Protein AF-F0MCB2-F1 (afdb_monomer)

Mean predicted aligned error: 18.62 Å

pLDDT: mean 77.87, std 19.24, range [41.81, 98.56]

Foldseek 3Di:
DFDWDWDADPVRDIDTQPDDDDPPDDDDPRHTDDDDDDDDDPDDDPDDDPPPDDDDDDPDPDPPPPDPPVPVVVVVVVVVVVVVVVVVVVVVVVVVVVPD

Sequence (100 aa):
MALPVAQSYSDGTVRNWDDPVVEGQAEPQDPAPSFVTTAAAAGPDGHGSTTAAQTAAVPAASVSTDAPASILTWVALTAGLLGLAAGVAALFRAGRTRKS

Radius of gyration: 28.82 Å; Cα contacts (8 Å, |Δi|>4): 53; chains: 1; bounding box: 70×57×40 Å

InterPro domains:
  IPR012533 YncI, copper-binding domain [PF07987] (2-35)
  IPR038507 YcnI-like superfamily [G3DSA:2.60.40.2230] (1-52)

Secondary structure (DSSP, 8-state):
-B--EEEE-TTS-EEEE-BPP-TTSPPPSSBPPB---PPPP-SS--S-------------------S-HHHHHHHHHHHHHHHHHHHHHHHHHHHHHTT-

Structure (mmCIF, N/CA/C/O backbone):
data_AF-F0MCB2-F1
#
_entry.id   AF-F0MCB2-F1
#
loop_
_atom_site.group_PDB
_atom_site.id
_atom_site.type_symbol
_atom_site.label_atom_id
_atom_site.label_alt_id
_atom_site.label_comp_id
_atom_site.label_asym_id
_atom_site.label_entity_id
_atom_site.label_seq_id
_atom_site.pdbx_PDB_ins_code
_atom_site.Cartn_x
_atom_site.Cartn_y
_atom_site.Cartn_z
_atom_site.occupancy
_atom_site.B_iso_or_equiv
_atom_site.auth_seq_id
_atom_site.auth_comp_id
_atom_site.auth_asym_id
_atom_site.auth_atom_id
_atom_site.pdbx_PDB_model_num
ATOM 1 N N . MET A 1 1 ? -11.822 3.605 6.643 1.00 89.94 1 MET A N 1
ATOM 2 C CA . MET A 1 1 ? -11.974 3.871 5.193 1.00 89.94 1 MET A CA 1
ATOM 3 C C . MET A 1 1 ? -11.096 2.889 4.437 1.00 89.94 1 MET A C 1
ATOM 5 O O . MET A 1 1 ? -9.974 2.693 4.886 1.00 89.94 1 MET A O 1
ATOM 9 N N . ALA A 1 2 ? -11.591 2.264 3.365 1.00 93.81 2 ALA A N 1
ATOM 10 C CA . ALA A 1 2 ? -10.823 1.316 2.549 1.00 93.81 2 ALA A CA 1
ATOM 11 C C . ALA A 1 2 ? -10.223 1.996 1.306 1.00 93.81 2 ALA A C 1
ATOM 13 O O . ALA A 1 2 ? -10.787 2.967 0.798 1.00 93.81 2 ALA A O 1
ATOM 14 N N . LEU A 1 3 ? -9.088 1.483 0.837 1.00 96.94 3 LEU A N 1
ATOM 15 C CA . LEU A 1 3 ? -8.297 1.984 -0.286 1.00 96.94 3 LEU A CA 1
ATOM 16 C C . LEU A 1 3 ? -7.996 0.832 -1.263 1.00 96.94 3 LEU A C 1
ATOM 18 O O . LEU A 1 3 ? -6.911 0.254 -1.195 1.00 96.94 3 LEU A O 1
ATOM 22 N N . PRO A 1 4 ? -8.934 0.476 -2.157 1.00 97.50 4 PRO A N 1
ATOM 23 C CA . PRO A 1 4 ? -8.710 -0.580 -3.141 1.00 97.50 4 PRO A CA 1
ATOM 24 C C . PRO A 1 4 ? -7.537 -0.245 -4.065 1.00 97.50 4 PRO A C 1
ATOM 26 O O . PRO A 1 4 ? -7.410 0.893 -4.527 1.00 97.50 4 PRO A O 1
ATOM 29 N N . VAL A 1 5 ? -6.688 -1.231 -4.353 1.00 97.94 5 VAL A N 1
ATOM 30 C CA . VAL A 1 5 ? -5.502 -1.037 -5.198 1.00 97.94 5 VAL A CA 1
ATOM 31 C C . VAL A 1 5 ? -5.213 -2.261 -6.065 1.00 97.94 5 VAL A C 1
ATOM 33 O O . VAL A 1 5 ? -5.384 -3.398 -5.636 1.00 97.94 5 VAL A O 1
ATOM 36 N N . ALA A 1 6 ? -4.722 -2.015 -7.281 1.00 98.38 6 ALA A N 1
ATOM 37 C CA . ALA A 1 6 ? -4.175 -3.034 -8.170 1.00 98.38 6 ALA A CA 1
ATOM 38 C C . ALA A 1 6 ? -2.641 -2.942 -8.180 1.00 98.38 6 ALA A C 1
ATOM 40 O O . ALA A 1 6 ? -2.066 -1.955 -8.647 1.00 98.38 6 ALA A O 1
ATOM 41 N N . GLN A 1 7 ? -1.966 -3.963 -7.657 1.00 98.12 7 GLN A N 1
ATOM 42 C CA . GLN A 1 7 ? -0.510 -4.050 -7.614 1.00 98.12 7 GLN A CA 1
ATOM 43 C C . GLN A 1 7 ? 0.00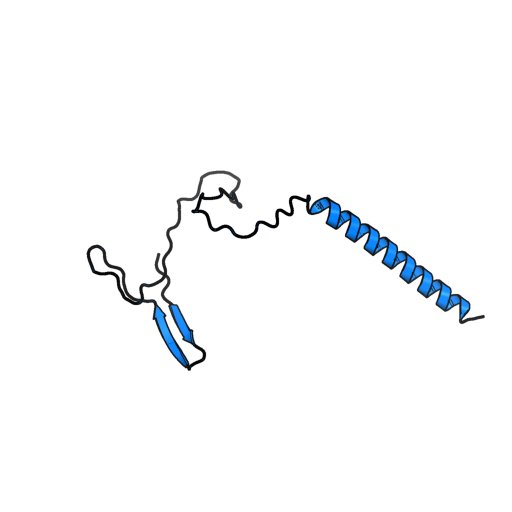4 -4.800 -8.841 1.00 98.12 7 GLN A C 1
ATOM 45 O O . GLN A 1 7 ? -0.221 -5.999 -8.976 1.00 98.12 7 GLN A O 1
ATOM 50 N N . SER A 1 8 ? 0.709 -4.098 -9.727 1.00 98.44 8 SER A N 1
ATOM 51 C CA . SER A 1 8 ? 1.375 -4.708 -10.884 1.00 98.44 8 SER A CA 1
ATOM 52 C C . SER A 1 8 ? 2.802 -5.131 -10.536 1.00 98.44 8 SER A C 1
ATOM 54 O O . SER A 1 8 ? 3.537 -4.370 -9.903 1.00 98.44 8 SER A O 1
ATOM 56 N N . TYR A 1 9 ? 3.205 -6.317 -10.982 1.00 98.00 9 TYR A N 1
ATOM 57 C CA . TYR A 1 9 ? 4.541 -6.873 -10.775 1.00 98.00 9 TYR A CA 1
ATOM 58 C C . TYR A 1 9 ? 5.341 -6.91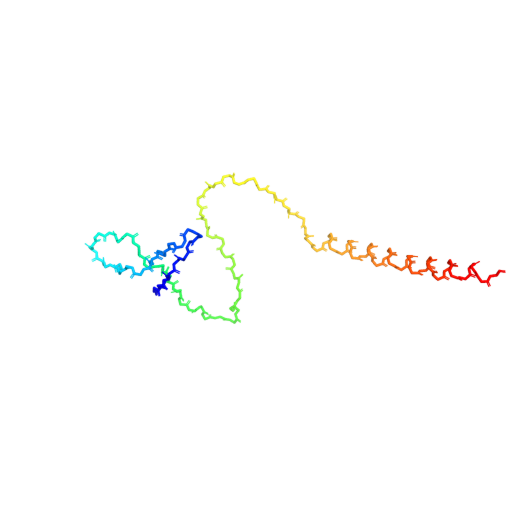0 -12.081 1.00 98.00 9 TYR A C 1
ATOM 60 O O . TYR A 1 9 ? 4.800 -6.803 -13.181 1.00 98.00 9 TYR A O 1
ATOM 68 N N . SER A 1 10 ? 6.663 -7.051 -11.965 1.00 98.19 10 SER A N 1
ATOM 69 C CA . SER A 1 10 ? 7.577 -7.075 -13.115 1.00 98.19 10 SER A CA 1
ATOM 70 C C . SER A 1 10 ? 7.427 -8.315 -13.998 1.00 98.19 10 SER A C 1
ATOM 72 O O . SER A 1 10 ? 7.816 -8.276 -15.162 1.00 98.19 10 SER A O 1
ATOM 74 N N . ASP A 1 11 ? 6.852 -9.395 -13.469 1.00 98.00 11 ASP A N 1
ATOM 75 C CA . ASP A 1 11 ? 6.477 -10.587 -14.236 1.00 98.00 11 ASP A CA 1
ATOM 76 C C . ASP A 1 11 ? 5.190 -10.394 -15.064 1.00 98.00 11 ASP A C 1
ATOM 78 O O . ASP A 1 11 ? 4.771 -11.301 -15.782 1.00 98.00 11 ASP A O 1
ATOM 82 N N . GLY A 1 12 ? 4.580 -9.205 -14.997 1.00 98.25 12 GLY A N 1
ATOM 83 C CA . GLY A 1 12 ? 3.359 -8.850 -15.713 1.00 98.25 12 GLY A CA 1
ATOM 84 C C . GLY A 1 12 ? 2.076 -9.256 -14.989 1.00 98.25 12 GLY A C 1
ATOM 85 O O . GLY A 1 12 ? 0.990 -8.974 -15.494 1.00 98.25 12 GLY A O 1
ATOM 86 N N . THR A 1 13 ? 2.166 -9.894 -13.820 1.00 98.56 13 THR A N 1
ATOM 87 C CA . THR A 1 13 ? 0.988 -10.234 -13.018 1.00 98.56 13 THR A CA 1
ATOM 88 C C . THR A 1 13 ? 0.433 -9.013 -12.286 1.00 98.56 13 THR A C 1
ATOM 90 O O . THR A 1 13 ? 1.142 -8.042 -12.007 1.00 98.56 13 THR A O 1
ATOM 93 N N . VAL A 1 14 ? -0.864 -9.062 -11.972 1.00 98.38 14 VAL A N 1
ATOM 94 C CA . VAL A 1 14 ? -1.553 -8.042 -11.177 1.00 98.38 14 VAL A CA 1
ATOM 95 C C . VAL A 1 14 ? -2.265 -8.721 -10.015 1.00 98.38 14 VAL A C 1
ATOM 97 O O . VAL A 1 14 ? -3.031 -9.661 -10.224 1.00 98.38 14 VAL A O 1
ATOM 100 N N . ARG A 1 15 ? -2.019 -8.238 -8.796 1.00 98.06 15 ARG A N 1
ATOM 101 C CA . ARG A 1 15 ? -2.746 -8.630 -7.584 1.00 98.06 15 ARG A CA 1
ATOM 102 C C . ARG A 1 15 ? -3.699 -7.505 -7.206 1.00 98.06 15 ARG A C 1
ATOM 104 O O . ARG A 1 15 ? -3.258 -6.370 -7.017 1.00 98.06 15 ARG A O 1
ATOM 111 N N . ASN A 1 16 ? -4.985 -7.813 -7.113 1.00 98.38 16 ASN A N 1
ATOM 112 C CA . ASN A 1 16 ? -5.986 -6.861 -6.648 1.00 98.38 16 ASN A CA 1
ATOM 113 C C . ASN A 1 16 ? -6.150 -7.029 -5.141 1.00 98.38 16 ASN A C 1
ATOM 115 O O . ASN A 1 16 ? -6.338 -8.145 -4.675 1.00 98.38 16 ASN A O 1
ATOM 119 N N . TRP A 1 17 ? -6.040 -5.922 -4.413 1.00 98.19 17 TRP A N 1
ATOM 120 C CA . TRP A 1 17 ? -6.275 -5.841 -2.977 1.00 98.19 17 TRP A CA 1
ATOM 121 C C . TRP A 1 17 ? -7.570 -5.064 -2.757 1.00 98.19 17 TRP A C 1
ATOM 123 O O . TRP A 1 17 ? -7.559 -3.861 -2.471 1.00 98.19 17 TRP A O 1
ATOM 133 N N . ASP A 1 18 ? -8.688 -5.732 -3.013 1.00 97.62 18 ASP A N 1
ATOM 134 C CA . ASP A 1 18 ? -10.034 -5.164 -2.989 1.00 97.62 18 ASP A CA 1
ATOM 135 C C . ASP A 1 18 ? -11.075 -6.078 -2.322 1.00 97.62 18 ASP A C 1
ATOM 137 O O . ASP A 1 18 ? -12.263 -5.738 -2.316 1.00 97.62 18 ASP A O 1
ATOM 141 N N . ASP A 1 19 ? -10.644 -7.176 -1.684 1.00 97.12 19 ASP A N 1
ATOM 142 C CA . ASP A 1 19 ? -11.565 -8.071 -0.991 1.00 97.12 19 ASP A CA 1
ATOM 143 C C . ASP A 1 19 ? -12.263 -7.343 0.177 1.00 97.12 19 ASP A C 1
ATOM 145 O O . ASP A 1 19 ? -11.615 -6.646 0.977 1.00 97.12 19 ASP A O 1
ATOM 149 N N . PRO A 1 20 ? -13.589 -7.519 0.335 1.00 92.12 20 PRO A N 1
ATOM 150 C CA . PRO A 1 20 ? -14.340 -6.907 1.420 1.00 92.12 20 PRO A CA 1
ATOM 151 C C . PRO A 1 20 ? -14.103 -7.639 2.746 1.00 92.12 20 PRO A C 1
ATOM 153 O O . PRO A 1 20 ? -14.342 -8.840 2.867 1.00 92.12 20 PRO A O 1
ATOM 156 N N . VAL A 1 21 ? -13.724 -6.891 3.783 1.00 92.75 21 VAL A N 1
ATOM 157 C CA . VAL A 1 21 ? -13.681 -7.398 5.162 1.00 92.75 21 VAL A CA 1
ATOM 158 C C . VAL A 1 21 ? -15.073 -7.272 5.784 1.00 92.75 21 VAL A C 1
ATOM 160 O O . VAL A 1 21 ? -15.615 -6.170 5.884 1.00 92.75 21 VAL A O 1
ATOM 163 N N . VAL A 1 22 ? -15.653 -8.399 6.204 1.00 92.44 22 VAL A N 1
ATOM 164 C CA . VAL A 1 22 ? -16.980 -8.471 6.838 1.00 92.44 22 VAL A CA 1
ATOM 165 C C . VAL A 1 22 ? -16.833 -9.020 8.255 1.00 92.44 22 VAL A C 1
ATOM 167 O O . VAL A 1 22 ? -16.206 -10.057 8.458 1.00 92.44 22 VAL A O 1
ATOM 170 N N . GLU A 1 23 ? -17.417 -8.342 9.246 1.00 90.69 23 GLU A N 1
ATOM 171 C CA . GLU A 1 23 ? -17.341 -8.788 10.641 1.00 90.69 23 GLU A CA 1
ATOM 172 C C . GLU A 1 23 ? -17.947 -10.184 10.837 1.00 90.69 23 GLU A C 1
ATOM 174 O O . GLU A 1 23 ? -19.015 -10.508 10.314 1.00 90.69 23 GLU A O 1
ATOM 179 N N . GLY A 1 24 ? -17.253 -11.018 11.615 1.00 93.69 24 GLY A N 1
ATOM 180 C CA . GLY A 1 24 ? -17.678 -12.386 11.921 1.00 93.69 24 GLY A CA 1
ATOM 181 C C . GLY A 1 24 ? -17.445 -13.404 10.800 1.00 93.69 24 GLY A C 1
ATOM 182 O O . GLY A 1 24 ? -17.721 -14.584 11.007 1.00 93.69 24 GLY A O 1
ATOM 183 N N . GLN A 1 25 ? -16.928 -12.982 9.643 1.00 94.50 25 GLN A N 1
ATOM 184 C CA . GLN A 1 25 ? -16.468 -13.882 8.586 1.00 94.50 25 GLN A CA 1
ATOM 185 C C . GLN A 1 25 ? -14.974 -14.191 8.723 1.00 94.50 25 GLN A C 1
ATOM 187 O O . GLN A 1 25 ? -14.249 -13.542 9.480 1.00 94.50 25 GLN A O 1
ATOM 192 N N . ALA A 1 26 ? -14.520 -15.209 7.991 1.00 95.06 26 ALA A N 1
ATOM 193 C CA . ALA A 1 26 ? -13.096 -15.490 7.857 1.00 95.06 26 ALA A CA 1
ATOM 194 C C . ALA A 1 26 ? -12.367 -14.314 7.186 1.00 95.06 26 ALA A C 1
ATOM 196 O O . ALA A 1 26 ? -12.946 -13.596 6.368 1.00 95.06 26 ALA A O 1
ATOM 197 N N . GLU A 1 27 ? -11.091 -14.142 7.526 1.00 92.81 27 GLU A N 1
ATOM 198 C CA . GLU A 1 27 ? -10.247 -13.120 6.913 1.00 92.81 27 GLU A CA 1
ATOM 199 C C . GLU A 1 27 ? -10.081 -13.394 5.404 1.00 92.81 27 GLU A C 1
ATOM 201 O O . GLU A 1 27 ? -9.735 -14.524 5.027 1.00 92.81 27 GLU A O 1
ATOM 206 N N . PRO A 1 28 ? -10.347 -12.398 4.533 1.00 95.88 28 PRO A N 1
ATOM 207 C CA . PRO A 1 28 ? -10.126 -12.536 3.098 1.00 95.88 28 PRO A CA 1
ATOM 208 C C . PRO A 1 28 ? -8.648 -12.729 2.757 1.00 95.88 28 PRO A C 1
ATOM 210 O O . PRO A 1 28 ? -7.767 -12.467 3.572 1.00 95.88 28 PRO A O 1
ATOM 213 N N . GLN A 1 29 ? -8.364 -13.177 1.537 1.00 96.81 29 GLN A N 1
ATOM 214 C CA . GLN A 1 29 ? -6.979 -13.380 1.108 1.00 96.81 29 GLN A CA 1
ATOM 215 C C . GLN A 1 29 ? -6.311 -12.064 0.707 1.00 96.81 29 GLN A C 1
ATOM 217 O O . GLN A 1 29 ? -5.135 -11.877 1.011 1.00 96.81 29 GLN A O 1
ATOM 222 N N . ASP A 1 30 ? -7.060 -11.157 0.072 1.00 97.62 30 ASP A N 1
ATOM 223 C CA . ASP A 1 30 ? -6.541 -9.894 -0.451 1.00 97.62 30 ASP A CA 1
ATOM 224 C C . ASP A 1 30 ? -7.348 -8.683 0.045 1.00 97.62 30 ASP A C 1
ATOM 226 O O . ASP A 1 30 ? -7.915 -7.927 -0.754 1.00 97.62 30 ASP A O 1
ATOM 230 N N . PRO A 1 31 ? -7.439 -8.474 1.373 1.00 97.12 31 PRO A N 1
ATOM 231 C CA . PR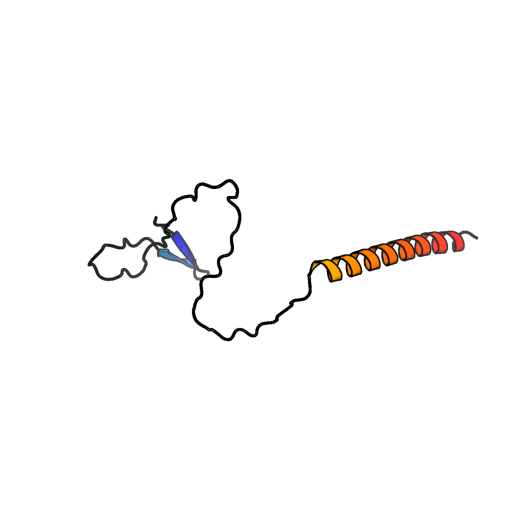O A 1 31 ? -8.247 -7.401 1.931 1.00 97.12 31 PRO A CA 1
ATOM 232 C C . PRO A 1 31 ? -7.733 -6.031 1.486 1.00 97.12 31 PRO A C 1
ATOM 234 O O . PRO A 1 31 ? -6.529 -5.754 1.509 1.00 97.12 31 PRO A O 1
ATOM 237 N N . ALA A 1 32 ? -8.662 -5.138 1.140 1.00 97.25 32 ALA A N 1
ATOM 238 C CA . ALA A 1 32 ? -8.310 -3.765 0.805 1.00 97.25 32 ALA A CA 1
ATOM 239 C C . ALA A 1 32 ? -7.602 -3.066 1.987 1.00 97.25 32 ALA A C 1
ATOM 241 O O . ALA A 1 32 ? -8.129 -3.079 3.109 1.00 97.25 32 ALA A O 1
ATOM 242 N N . PRO A 1 33 ? -6.461 -2.381 1.764 1.00 96.12 33 PRO A N 1
ATOM 243 C CA . PRO A 1 33 ? -5.827 -1.558 2.784 1.00 96.12 33 PRO A CA 1
ATOM 244 C C . PRO A 1 33 ? -6.812 -0.555 3.381 1.00 96.12 33 PRO A C 1
ATOM 246 O O . PRO A 1 33 ? -7.640 0.025 2.677 1.00 96.12 33 PRO A O 1
ATOM 249 N N . SER A 1 34 ? -6.726 -0.314 4.685 1.00 94.06 34 SER A N 1
ATOM 250 C CA . SER A 1 34 ? -7.632 0.615 5.351 1.00 94.06 34 SER A CA 1
ATOM 251 C C . SER A 1 34 ? -6.942 1.408 6.449 1.00 94.06 34 SER A C 1
ATOM 253 O O . SER A 1 34 ? -5.916 1.006 6.993 1.00 94.06 34 SER A O 1
ATOM 255 N N . PHE A 1 35 ? -7.512 2.568 6.762 1.00 93.44 35 PHE A N 1
ATOM 256 C CA . PHE A 1 35 ? -7.091 3.380 7.895 1.00 93.44 35 PHE A CA 1
ATOM 257 C C . PHE A 1 35 ? -8.295 3.995 8.600 1.00 93.44 35 PHE A C 1
ATOM 259 O O . PHE A 1 35 ? -9.399 4.119 8.046 1.00 93.44 35 PHE A O 1
ATOM 266 N N . VAL A 1 36 ? -8.054 4.393 9.841 1.00 92.50 36 VAL A N 1
ATOM 267 C CA . VAL A 1 36 ? -8.989 5.144 10.671 1.00 92.50 36 VAL A CA 1
ATOM 268 C C . VAL A 1 36 ? -8.410 6.522 10.945 1.00 92.50 36 VAL A C 1
ATOM 270 O O . VAL A 1 36 ? -7.198 6.688 11.068 1.00 92.50 36 VAL A O 1
ATOM 273 N N . THR A 1 37 ? -9.281 7.520 11.018 1.00 90.38 37 THR A N 1
ATOM 274 C CA . THR A 1 37 ? -8.913 8.882 11.403 1.00 90.38 37 THR A CA 1
ATOM 275 C C . THR A 1 37 ? -9.405 9.150 12.812 1.00 90.38 37 THR A C 1
ATOM 277 O O . THR A 1 37 ? -10.503 8.733 13.182 1.00 90.38 37 THR A O 1
ATOM 280 N N . THR A 1 38 ? -8.622 9.884 13.588 1.00 87.00 38 THR A N 1
ATOM 281 C CA . THR A 1 38 ? -9.077 10.437 14.862 1.00 87.00 38 THR A CA 1
ATOM 282 C C . THR A 1 38 ? -9.832 11.744 14.627 1.00 87.00 38 THR A C 1
ATOM 284 O O . THR A 1 38 ? -9.711 12.374 13.573 1.00 87.00 38 THR A O 1
ATOM 287 N N . ALA A 1 39 ? -10.644 12.155 15.601 1.00 88.56 39 ALA A N 1
ATOM 288 C CA . ALA A 1 39 ? -11.271 13.470 15.564 1.00 88.56 39 ALA A CA 1
ATOM 289 C C . ALA A 1 39 ? -10.201 14.573 15.585 1.00 88.56 39 ALA A C 1
ATOM 291 O O . ALA A 1 39 ? -9.169 14.437 16.248 1.00 88.56 39 ALA A O 1
ATOM 292 N N . ALA A 1 40 ? -10.465 15.680 14.889 1.00 83.56 40 ALA A N 1
ATOM 293 C CA . ALA A 1 40 ? -9.618 16.860 14.983 1.00 83.56 40 ALA A CA 1
ATOM 294 C C . ALA A 1 40 ? -9.619 17.385 16.429 1.00 83.56 40 ALA A C 1
ATOM 296 O O . ALA A 1 40 ? -10.681 17.584 17.022 1.00 83.56 40 ALA A O 1
ATOM 297 N N . ALA A 1 41 ? -8.434 17.615 16.994 1.00 80.00 41 ALA A N 1
ATOM 298 C CA . ALA A 1 41 ? -8.311 18.284 18.282 1.00 80.00 41 ALA A CA 1
ATOM 299 C C . ALA A 1 41 ? -8.616 19.780 18.107 1.00 80.00 41 ALA A C 1
ATOM 301 O O . ALA A 1 41 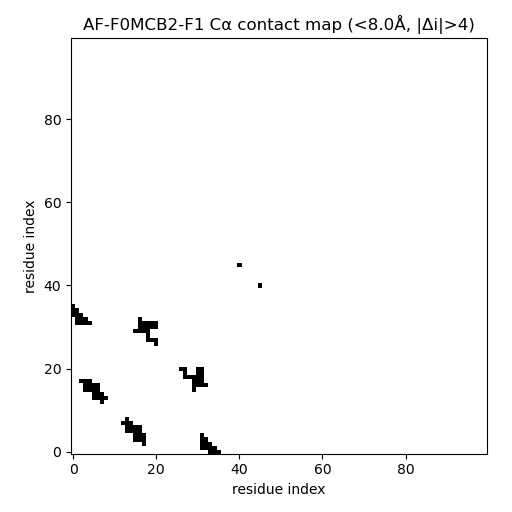? -8.046 20.434 17.235 1.00 80.00 41 ALA A O 1
ATOM 302 N N . ALA A 1 42 ? -9.511 20.330 18.929 1.00 65.56 42 ALA A N 1
ATOM 303 C CA . ALA A 1 42 ? -9.768 21.766 18.953 1.00 65.56 42 ALA A CA 1
ATOM 304 C C . ALA A 1 42 ? -8.615 22.482 19.682 1.00 65.56 42 ALA A C 1
ATOM 306 O O . ALA A 1 42 ? -8.509 22.411 20.904 1.00 65.56 42 ALA A O 1
ATOM 307 N N . GLY A 1 43 ? -7.741 23.151 18.929 1.00 64.81 43 GLY A N 1
ATOM 308 C CA . GLY A 1 43 ? -6.624 23.950 19.437 1.00 64.81 43 GLY A CA 1
ATOM 309 C C . GLY A 1 43 ? -5.915 24.698 18.297 1.00 64.81 43 GLY A C 1
ATOM 310 O O . GLY A 1 43 ? -6.074 24.304 17.142 1.00 64.81 43 GLY A O 1
ATOM 311 N N . PRO A 1 44 ? -5.170 25.783 18.580 1.00 54.00 44 PRO A N 1
ATOM 312 C CA . PRO A 1 44 ? -4.591 26.645 17.543 1.00 54.00 44 PRO A CA 1
ATOM 313 C C . PRO A 1 44 ? -3.436 26.022 16.729 1.00 54.00 44 PRO A C 1
ATOM 315 O O . PRO A 1 44 ? -3.020 26.626 15.746 1.00 54.00 44 PRO A O 1
ATOM 318 N N . ASP A 1 45 ? -2.955 24.818 17.067 1.00 56.94 45 ASP A N 1
ATOM 319 C CA . ASP A 1 45 ? -1.653 24.310 16.599 1.00 56.94 45 ASP A CA 1
ATOM 320 C C . ASP A 1 45 ? -1.721 22.923 15.937 1.00 56.94 45 ASP A C 1
ATOM 322 O O . ASP A 1 45 ? -1.088 21.956 16.365 1.00 56.94 45 ASP A O 1
ATOM 326 N N . GLY A 1 46 ? -2.485 22.797 14.856 1.00 60.72 46 GLY A N 1
ATOM 327 C CA . GLY A 1 46 ? -2.495 21.578 14.049 1.00 60.72 46 GLY A CA 1
ATOM 328 C C . GLY A 1 46 ? -1.209 21.363 13.243 1.00 60.72 46 GLY A C 1
ATOM 329 O O . GLY A 1 46 ? -1.284 21.422 12.025 1.00 60.72 46 GLY A O 1
ATOM 330 N N . HIS A 1 47 ? -0.063 21.060 13.871 1.00 62.12 47 HIS A N 1
ATOM 331 C CA . HIS A 1 47 ? 1.136 20.532 13.197 1.00 62.12 47 HIS A CA 1
ATOM 332 C C . HIS A 1 47 ? 1.962 19.596 14.110 1.00 62.12 47 HIS A C 1
ATOM 334 O O . HIS A 1 47 ? 2.542 20.029 15.097 1.00 62.12 47 HIS A O 1
ATOM 340 N N . GLY A 1 48 ? 2.082 18.314 13.736 1.00 54.78 48 GLY A N 1
ATOM 341 C CA . GLY A 1 48 ? 3.285 17.511 14.016 1.00 54.78 48 GLY A CA 1
ATOM 342 C C . GLY A 1 48 ? 3.681 17.239 15.475 1.00 54.78 48 GLY A C 1
ATOM 343 O O . GLY A 1 48 ? 4.873 17.215 15.771 1.00 54.78 48 GLY A O 1
ATOM 344 N N . SER A 1 49 ? 2.738 16.977 16.383 1.00 43.97 49 SER A N 1
ATOM 345 C CA . SER A 1 49 ? 3.091 16.405 17.691 1.00 43.97 49 SER A CA 1
ATOM 346 C C . SER A 1 49 ? 3.431 14.917 17.533 1.00 43.97 49 SER A C 1
ATOM 348 O O . SER A 1 49 ? 2.554 14.051 17.565 1.00 43.97 49 SER A O 1
ATOM 350 N N . THR A 1 50 ? 4.717 14.615 17.332 1.00 51.16 50 THR A N 1
ATOM 351 C CA . THR A 1 50 ? 5.286 13.275 17.535 1.00 51.16 50 THR A CA 1
ATOM 352 C C . THR A 1 50 ? 5.087 12.889 18.997 1.00 51.16 50 THR A C 1
ATOM 354 O O . THR A 1 50 ? 5.933 13.132 19.853 1.00 51.16 50 THR A O 1
ATOM 357 N N . THR A 1 51 ? 3.955 12.259 19.292 1.00 45.75 51 THR A N 1
ATOM 358 C CA . THR A 1 51 ? 3.858 11.368 20.444 1.00 45.75 51 THR A CA 1
ATOM 359 C C . THR A 1 51 ? 4.361 10.019 19.964 1.00 45.75 51 THR A C 1
ATOM 361 O O . THR A 1 51 ? 3.662 9.306 19.246 1.00 45.75 51 THR A O 1
ATOM 364 N N . ALA A 1 52 ? 5.616 9.707 20.288 1.00 44.34 52 ALA A N 1
ATOM 365 C CA . ALA A 1 52 ? 6.205 8.404 20.026 1.00 44.34 52 ALA A CA 1
ATOM 366 C C . ALA A 1 52 ? 5.331 7.320 20.680 1.00 44.34 52 ALA A C 1
ATOM 368 O O . ALA A 1 52 ? 5.312 7.167 21.902 1.00 44.34 52 ALA A O 1
ATOM 369 N N . ALA A 1 53 ? 4.578 6.589 19.861 1.00 48.81 53 ALA A N 1
ATOM 370 C CA . ALA A 1 53 ? 3.888 5.389 20.292 1.00 48.81 53 ALA A CA 1
ATOM 371 C C . ALA A 1 53 ? 4.949 4.330 20.608 1.00 48.81 53 ALA A C 1
ATOM 373 O O . ALA A 1 53 ? 5.715 3.923 19.734 1.00 48.81 53 ALA A O 1
ATOM 374 N N . GLN A 1 54 ? 5.002 3.900 21.869 1.00 51.09 54 GLN A N 1
ATOM 375 C CA . GLN A 1 54 ? 5.795 2.755 22.303 1.00 51.09 54 GLN A CA 1
ATOM 376 C C . GLN A 1 54 ? 5.352 1.524 21.501 1.00 51.09 54 GLN A C 1
ATOM 378 O O . GLN A 1 54 ? 4.289 0.966 21.756 1.00 51.09 54 GLN A O 1
ATOM 383 N N . THR A 1 55 ? 6.154 1.119 20.516 1.00 41.81 55 THR A N 1
ATOM 384 C CA . THR A 1 55 ? 5.989 -0.143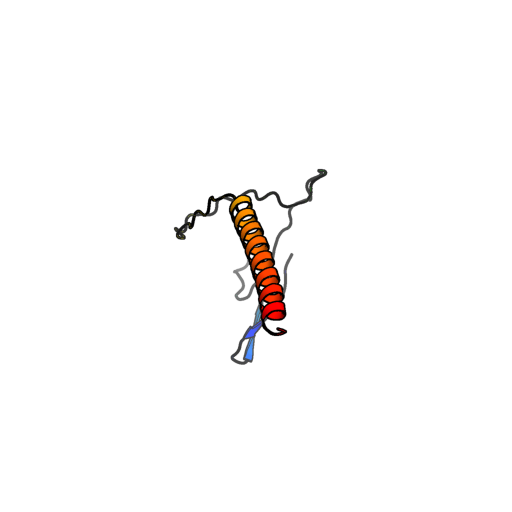 19.787 1.00 41.81 55 THR A CA 1
ATOM 385 C C . THR A 1 55 ? 7.247 -0.980 19.987 1.00 41.81 55 THR A C 1
ATOM 387 O O . THR A 1 55 ? 8.361 -0.463 19.938 1.00 41.81 55 THR A O 1
ATOM 390 N N . ALA A 1 56 ? 7.014 -2.253 20.297 1.00 47.50 56 ALA A N 1
ATOM 391 C CA . ALA A 1 56 ? 7.941 -3.284 20.744 1.00 47.50 56 ALA A CA 1
ATOM 392 C C . ALA A 1 56 ? 9.345 -3.276 20.106 1.00 47.50 56 ALA A C 1
ATOM 394 O O . ALA A 1 56 ? 9.527 -3.039 18.914 1.00 47.50 56 ALA A O 1
ATOM 395 N N . ALA A 1 57 ? 10.328 -3.603 20.946 1.00 48.53 57 ALA A N 1
ATOM 396 C CA . ALA A 1 57 ? 11.752 -3.616 20.654 1.00 48.53 57 ALA A CA 1
ATOM 397 C C . ALA A 1 57 ? 12.141 -4.518 19.468 1.00 48.53 57 ALA A C 1
ATOM 399 O O . ALA A 1 57 ? 11.999 -5.738 19.517 1.00 48.53 57 ALA A O 1
ATOM 400 N N . VAL A 1 58 ? 12.770 -3.904 18.468 1.00 49.38 58 VAL A N 1
ATOM 401 C CA . VAL A 1 58 ? 13.762 -4.534 17.589 1.00 49.38 58 VAL A CA 1
ATOM 402 C C . VAL A 1 58 ? 15.074 -3.792 17.859 1.00 49.38 58 VAL A C 1
ATOM 404 O O . VAL A 1 58 ? 15.062 -2.560 17.805 1.00 49.38 58 VAL A O 1
ATOM 407 N N . PRO A 1 59 ? 16.206 -4.456 18.169 1.00 43.91 59 PRO A N 1
ATOM 408 C CA . PRO A 1 59 ? 17.475 -3.759 18.318 1.00 43.91 59 PRO A CA 1
ATOM 409 C C . PRO A 1 59 ? 17.993 -3.384 16.925 1.00 43.91 59 PRO A C 1
ATOM 411 O O . PRO A 1 59 ? 18.834 -4.064 16.343 1.00 43.91 59 PRO A O 1
ATOM 414 N N . ALA A 1 60 ? 17.467 -2.298 16.367 1.00 49.47 60 ALA A N 1
ATOM 415 C CA . ALA A 1 60 ? 18.169 -1.564 15.331 1.00 49.47 60 ALA A CA 1
ATOM 416 C C . ALA A 1 60 ? 19.376 -0.894 15.996 1.00 49.47 60 ALA A C 1
ATOM 418 O O . ALA A 1 60 ? 19.233 -0.273 17.050 1.00 49.47 60 ALA A O 1
ATOM 419 N N . ALA A 1 61 ? 20.564 -1.032 15.406 1.00 55.19 61 ALA A N 1
ATOM 420 C CA . ALA A 1 61 ? 21.735 -0.290 15.846 1.00 55.19 61 ALA A CA 1
ATOM 421 C C . ALA A 1 61 ? 21.404 1.211 15.819 1.00 55.19 61 ALA A C 1
ATOM 423 O O . ALA A 1 61 ? 21.284 1.820 14.756 1.00 55.19 61 ALA A O 1
ATOM 424 N N . SER A 1 62 ? 21.206 1.793 16.998 1.00 44.41 62 SER A N 1
ATOM 425 C CA . SER A 1 62 ? 20.955 3.213 17.164 1.00 44.41 62 SER A CA 1
ATOM 426 C C . SER A 1 62 ? 22.255 3.957 16.891 1.00 44.41 62 SER A C 1
ATOM 428 O O . SER A 1 62 ? 23.139 4.017 17.747 1.00 44.41 62 SER A O 1
ATOM 430 N N . VAL A 1 63 ? 22.383 4.542 15.702 1.00 54.50 63 VAL A N 1
ATOM 431 C CA . VAL A 1 63 ? 23.297 5.670 15.527 1.00 54.50 63 VAL A CA 1
ATOM 432 C C . VAL A 1 63 ? 22.621 6.859 16.198 1.00 54.50 63 VAL A C 1
ATOM 434 O O . VAL A 1 63 ? 21.849 7.590 15.583 1.00 54.50 63 VAL A O 1
ATOM 437 N N . SER A 1 64 ? 22.865 7.017 17.496 1.00 52.66 64 SER A N 1
ATOM 438 C CA . SER A 1 64 ? 22.497 8.229 18.219 1.00 52.66 64 SER A CA 1
ATOM 439 C C . SER A 1 64 ? 23.414 9.350 17.747 1.00 52.66 64 SER A C 1
ATOM 441 O O . SER A 1 64 ? 24.473 9.590 18.321 1.00 52.66 64 SER A O 1
ATOM 443 N N . THR A 1 65 ? 23.039 10.037 16.671 1.00 54.19 65 THR A N 1
ATOM 444 C CA . THR A 1 65 ? 23.604 11.354 16.367 1.00 54.19 65 THR A CA 1
ATOM 445 C C . THR A 1 65 ? 22.838 12.386 17.184 1.00 54.19 65 THR A C 1
ATOM 447 O O . THR A 1 65 ? 22.068 13.176 16.650 1.00 54.19 65 THR A O 1
ATOM 450 N N . ASP A 1 66 ? 23.047 12.367 18.501 1.00 52.44 66 ASP A N 1
ATOM 451 C CA . ASP A 1 66 ? 22.658 13.471 19.383 1.00 52.44 66 ASP A CA 1
ATOM 452 C C . ASP A 1 66 ? 23.742 14.555 19.328 1.00 52.44 66 ASP A C 1
ATOM 454 O O . ASP A 1 66 ? 24.430 14.876 20.294 1.00 52.44 66 ASP A O 1
ATOM 458 N N . ALA A 1 67 ? 23.984 15.046 18.116 1.00 58.25 67 ALA A N 1
ATOM 459 C CA . ALA A 1 67 ? 24.723 16.270 17.903 1.00 58.25 67 ALA A CA 1
ATOM 460 C C . ALA A 1 67 ? 23.703 17.278 17.374 1.00 58.25 67 ALA A C 1
ATOM 462 O O . ALA A 1 67 ? 23.030 16.972 16.386 1.00 58.25 67 ALA A O 1
ATOM 463 N N . PRO A 1 68 ? 23.559 18.465 17.990 1.00 52.25 68 PRO A N 1
ATOM 464 C CA . PRO A 1 68 ? 22.635 19.476 17.502 1.00 52.25 68 PRO A CA 1
ATOM 465 C C . PRO A 1 68 ? 23.018 19.808 16.057 1.00 52.25 68 PRO A C 1
ATOM 467 O O . PRO A 1 68 ? 24.039 20.453 15.801 1.00 52.25 68 PRO A O 1
ATOM 470 N N . ALA A 1 69 ? 22.206 19.334 15.106 1.00 59.22 69 ALA A N 1
ATOM 471 C CA . ALA A 1 69 ? 22.445 19.431 13.662 1.00 59.22 69 ALA A CA 1
ATOM 472 C C . ALA A 1 69 ? 22.665 20.882 13.188 1.00 59.22 69 ALA A C 1
ATOM 474 O O . ALA A 1 69 ? 23.202 21.136 12.111 1.00 59.22 69 ALA A O 1
ATOM 475 N N . SER A 1 70 ? 22.305 21.847 14.028 1.00 64.25 70 SER A N 1
ATOM 476 C CA . SER A 1 70 ? 22.548 23.268 13.862 1.00 64.25 70 SER A CA 1
ATOM 477 C C . SER A 1 70 ? 24.036 23.644 13.887 1.00 64.25 70 SER A C 1
ATOM 479 O O . SER A 1 70 ? 24.474 24.359 12.990 1.00 64.25 70 SER A O 1
ATOM 481 N N . ILE A 1 71 ? 24.850 23.168 14.837 1.00 68.19 71 ILE A N 1
ATOM 482 C CA . ILE A 1 71 ? 26.232 23.677 14.998 1.00 68.19 71 ILE A CA 1
ATOM 483 C C . ILE A 1 71 ? 27.137 23.200 13.855 1.00 68.19 71 ILE A C 1
ATOM 485 O O . ILE A 1 71 ? 27.890 23.990 13.284 1.00 68.19 71 ILE A O 1
ATOM 489 N N . LEU A 1 72 ? 27.022 21.928 13.463 1.00 72.12 72 LEU A N 1
ATOM 490 C CA . LEU A 1 72 ? 27.829 21.364 12.378 1.00 72.12 72 LEU A CA 1
ATOM 491 C C . LEU A 1 72 ? 27.497 22.009 11.022 1.00 72.12 72 LEU A C 1
ATOM 493 O O . LEU A 1 72 ? 28.399 22.282 10.232 1.00 72.12 72 LEU A O 1
ATOM 497 N N . THR A 1 73 ? 26.221 22.329 10.791 1.00 77.81 73 THR A N 1
ATOM 498 C CA . THR A 1 73 ? 25.769 23.034 9.582 1.00 77.81 73 THR A CA 1
ATOM 499 C C . THR A 1 73 ? 26.368 24.438 9.498 1.00 77.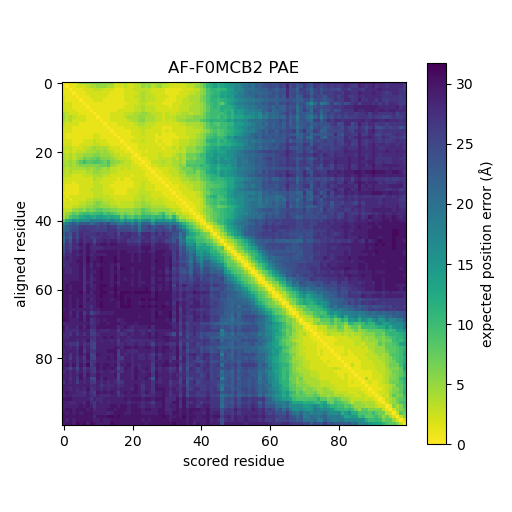81 73 THR A C 1
ATOM 501 O O . THR A 1 73 ? 26.861 24.833 8.443 1.00 77.81 73 THR A O 1
ATOM 504 N N . TRP A 1 74 ? 26.401 25.181 10.610 1.00 78.69 74 TRP A N 1
ATOM 505 C CA . TRP A 1 74 ? 26.992 26.523 10.641 1.00 78.69 74 TRP A CA 1
ATOM 506 C C . TRP A 1 74 ? 28.510 26.510 10.427 1.00 78.69 74 TRP A C 1
ATOM 508 O O . TRP A 1 74 ? 29.035 27.351 9.692 1.00 78.69 74 TRP A O 1
ATOM 518 N N . VAL A 1 7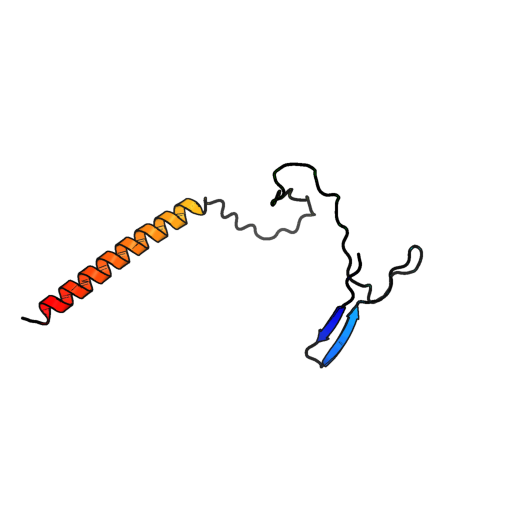5 ? 29.222 25.539 11.006 1.00 82.38 75 VAL A N 1
ATOM 519 C CA . VAL A 1 75 ? 30.671 25.380 10.789 1.00 82.38 75 VAL A CA 1
ATOM 520 C C . VAL A 1 75 ? 30.970 25.006 9.334 1.00 82.38 75 VAL A C 1
ATOM 522 O O . VAL A 1 75 ? 31.843 25.608 8.711 1.00 82.38 75 VAL A O 1
ATOM 525 N N . ALA A 1 76 ? 30.214 24.072 8.753 1.00 82.56 76 ALA A N 1
ATOM 526 C CA . ALA A 1 76 ? 30.379 23.692 7.352 1.00 82.56 76 ALA A CA 1
ATOM 527 C C . ALA A 1 76 ? 30.086 24.862 6.395 1.00 82.56 76 ALA A C 1
ATOM 529 O O . ALA A 1 76 ? 30.838 25.090 5.446 1.00 82.56 76 ALA A O 1
ATOM 530 N N . LEU A 1 77 ? 29.037 25.645 6.670 1.00 89.31 77 LEU A N 1
ATOM 531 C CA . LEU A 1 77 ? 28.664 26.804 5.859 1.00 89.31 77 LEU A CA 1
ATOM 532 C C . LEU A 1 77 ? 29.740 27.897 5.904 1.00 89.31 77 LEU A C 1
ATOM 534 O O . LEU A 1 77 ? 30.154 28.406 4.863 1.00 89.31 77 LEU A O 1
ATOM 538 N N . THR A 1 78 ? 30.228 28.235 7.100 1.00 88.62 78 THR A N 1
ATOM 539 C CA . THR A 1 78 ? 31.271 29.259 7.274 1.00 88.62 78 THR A CA 1
ATOM 540 C C . THR A 1 78 ? 32.589 28.847 6.625 1.00 88.62 78 THR A C 1
ATOM 542 O O . THR A 1 78 ? 33.165 29.635 5.872 1.00 88.62 78 THR A O 1
ATOM 545 N N . ALA A 1 79 ? 33.031 27.602 6.826 1.00 90.25 79 ALA A N 1
ATOM 546 C CA . ALA A 1 79 ? 34.217 27.065 6.165 1.00 90.25 79 ALA A CA 1
ATOM 547 C C . ALA A 1 79 ? 34.075 27.069 4.630 1.00 90.25 79 ALA A C 1
ATOM 549 O O . ALA A 1 79 ? 35.008 27.462 3.926 1.00 90.25 79 ALA A O 1
ATOM 550 N N . GLY A 1 80 ? 32.898 26.703 4.110 1.00 91.38 80 GLY A N 1
ATOM 551 C CA . GLY A 1 80 ? 32.596 26.738 2.678 1.00 91.38 80 GLY A CA 1
ATOM 552 C C . GLY A 1 80 ? 32.687 28.144 2.077 1.00 91.38 80 GLY A C 1
ATOM 553 O O . GLY A 1 80 ? 33.338 28.331 1.048 1.00 91.38 80 GLY A O 1
ATOM 554 N N . LEU A 1 81 ? 32.107 29.152 2.738 1.00 93.06 81 LEU A N 1
ATOM 555 C CA . LEU A 1 81 ? 32.182 30.550 2.291 1.00 93.06 81 LEU A CA 1
ATOM 556 C C . LEU A 1 81 ? 33.615 31.102 2.315 1.00 93.06 81 LEU A C 1
ATOM 558 O O . LEU A 1 81 ? 34.027 31.774 1.369 1.00 93.06 81 LEU A O 1
ATOM 562 N N . LEU A 1 82 ? 34.389 30.794 3.359 1.00 92.62 82 LEU A N 1
ATOM 563 C CA . LEU A 1 82 ? 35.802 31.177 3.460 1.00 92.62 82 LEU A CA 1
ATOM 564 C C 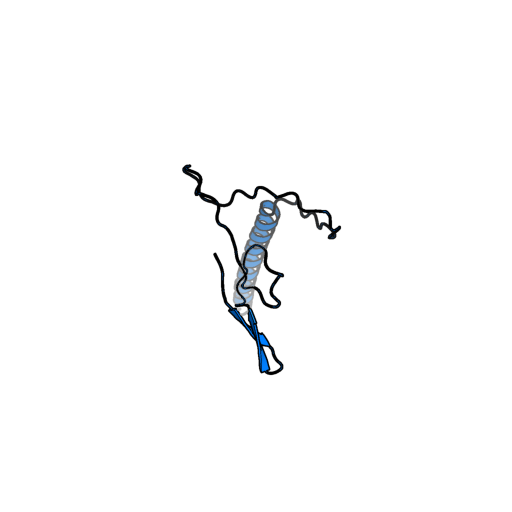. LEU A 1 82 ? 36.640 30.546 2.339 1.00 92.62 82 LEU A C 1
ATOM 566 O O . LEU A 1 82 ? 37.426 31.240 1.690 1.00 92.62 82 LEU A O 1
ATOM 570 N N . GLY A 1 83 ? 36.435 29.253 2.071 1.00 90.94 83 GLY A N 1
ATOM 571 C CA . GLY A 1 83 ? 37.094 28.544 0.975 1.00 90.94 83 GLY A CA 1
ATOM 572 C C . GLY A 1 83 ? 36.756 29.138 -0.395 1.00 90.94 83 GLY A C 1
ATOM 573 O O . GLY A 1 83 ? 37.656 29.369 -1.205 1.00 90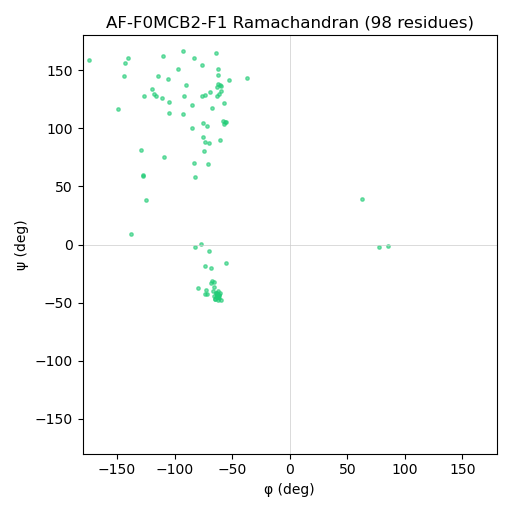.94 83 GLY A O 1
ATOM 574 N N . LEU A 1 84 ? 35.481 29.462 -0.635 1.00 92.00 84 LEU A N 1
ATOM 575 C CA . LEU A 1 84 ? 35.033 30.097 -1.875 1.00 92.00 84 LEU A CA 1
ATOM 576 C C . LEU A 1 84 ? 35.677 31.479 -2.064 1.00 92.00 84 LEU A C 1
ATOM 578 O O . LEU A 1 84 ? 36.215 31.766 -3.132 1.00 92.00 84 LEU A O 1
ATOM 582 N N . ALA A 1 85 ? 35.675 32.321 -1.026 1.00 90.50 85 ALA A N 1
ATOM 583 C CA . ALA A 1 85 ? 36.267 33.656 -1.081 1.00 90.50 85 ALA A CA 1
ATOM 584 C C . ALA A 1 85 ? 37.779 33.603 -1.359 1.00 90.50 85 ALA A C 1
ATOM 586 O O . ALA A 1 85 ? 38.282 34.339 -2.214 1.00 90.50 85 ALA A O 1
ATOM 587 N N . ALA A 1 86 ? 38.498 32.692 -0.695 1.00 90.62 86 ALA A N 1
ATOM 588 C CA . ALA A 1 86 ? 39.920 32.472 -0.934 1.00 90.62 86 ALA A CA 1
ATOM 589 C C . ALA A 1 86 ? 40.193 31.967 -2.363 1.00 90.62 86 ALA A C 1
ATOM 591 O O . ALA A 1 86 ? 41.100 32.470 -3.030 1.00 90.62 86 ALA A O 1
ATOM 592 N N . GLY A 1 87 ? 39.384 31.027 -2.863 1.00 89.25 87 GLY A N 1
ATOM 593 C CA . GLY A 1 87 ? 39.483 30.508 -4.230 1.00 89.25 87 GLY A CA 1
ATOM 594 C C . GLY A 1 87 ? 39.252 31.586 -5.293 1.00 89.25 87 GLY A C 1
ATOM 595 O O . GLY A 1 87 ? 40.048 31.721 -6.224 1.00 89.25 87 GLY A O 1
ATOM 596 N N . VAL A 1 88 ? 38.221 32.417 -5.120 1.00 89.12 88 VAL A N 1
ATOM 597 C CA . VAL A 1 88 ? 37.927 33.550 -6.013 1.00 89.12 88 VAL A CA 1
ATOM 598 C C . VAL A 1 88 ? 39.072 34.569 -6.001 1.00 89.12 88 VAL A C 1
ATOM 600 O O . VAL A 1 88 ? 39.536 34.992 -7.062 1.00 89.12 88 VAL A O 1
ATOM 603 N N . ALA A 1 89 ? 39.598 34.922 -4.824 1.00 84.38 89 ALA A N 1
ATOM 604 C CA . ALA A 1 89 ? 40.736 35.835 -4.705 1.00 84.38 89 ALA A CA 1
ATOM 605 C C . ALA A 1 89 ? 42.006 35.281 -5.378 1.00 84.38 89 ALA A C 1
ATOM 607 O O . ALA A 1 89 ? 42.721 36.021 -6.062 1.00 84.38 89 ALA A O 1
ATOM 608 N N . ALA A 1 90 ? 42.273 33.979 -5.236 1.00 83.06 90 ALA A N 1
ATOM 609 C CA . ALA A 1 90 ? 43.387 33.310 -5.899 1.00 83.06 90 ALA A CA 1
ATOM 610 C C . ALA A 1 90 ? 43.241 33.327 -7.431 1.00 83.06 90 ALA A C 1
ATOM 612 O O . ALA A 1 90 ? 44.215 33.635 -8.120 1.00 83.06 90 ALA A O 1
ATOM 613 N N . LEU A 1 91 ? 42.033 33.093 -7.964 1.00 82.06 91 LEU A N 1
ATOM 614 C CA . LEU A 1 91 ? 41.745 33.199 -9.401 1.00 82.06 91 LEU A CA 1
ATOM 615 C C . LEU A 1 91 ? 42.014 34.614 -9.936 1.00 82.06 91 LEU A C 1
ATOM 617 O O . LEU A 1 91 ? 42.709 34.775 -10.942 1.00 82.06 91 LEU A O 1
ATOM 621 N N . PHE A 1 92 ? 41.531 35.653 -9.247 1.00 82.44 92 PHE A N 1
ATOM 622 C CA . PHE A 1 92 ? 41.780 37.043 -9.649 1.00 82.44 92 PHE A CA 1
ATOM 623 C C . PHE A 1 92 ? 43.259 37.443 -9.543 1.00 82.44 92 PHE A C 1
ATOM 625 O O . PHE A 1 92 ? 43.739 38.244 -10.352 1.00 82.44 92 PHE A O 1
ATOM 632 N N . ARG A 1 93 ? 44.006 36.889 -8.578 1.00 78.00 93 ARG A N 1
ATOM 633 C CA . ARG A 1 93 ? 45.447 37.141 -8.434 1.00 78.00 93 ARG A CA 1
ATOM 634 C C . ARG A 1 93 ? 46.267 36.431 -9.514 1.00 78.00 93 ARG A C 1
ATOM 636 O O . ARG A 1 93 ? 47.137 37.063 -10.106 1.00 78.00 93 ARG A O 1
ATOM 643 N N . ALA A 1 94 ? 45.945 35.177 -9.833 1.00 69.88 94 ALA A N 1
ATOM 644 C CA . ALA A 1 94 ? 46.588 34.414 -10.906 1.00 69.88 94 ALA A CA 1
ATOM 645 C C . ALA A 1 94 ? 46.285 34.978 -12.309 1.00 69.88 94 ALA A C 1
ATOM 647 O O . ALA A 1 94 ? 47.122 34.909 -13.208 1.00 69.88 94 ALA A O 1
ATOM 648 N N . GLY A 1 95 ? 45.104 35.576 -12.502 1.00 67.06 95 GLY A N 1
ATOM 649 C CA . GLY A 1 95 ? 44.769 36.305 -13.727 1.00 67.06 95 GLY A CA 1
ATOM 650 C C . GLY A 1 95 ? 45.576 37.596 -13.904 1.00 67.06 95 GLY A C 1
ATOM 651 O O . GLY A 1 95 ? 45.923 37.951 -15.028 1.00 67.06 95 GLY A O 1
ATOM 652 N N . ARG A 1 96 ? 45.929 38.278 -12.803 1.00 60.06 96 ARG A N 1
ATOM 653 C CA . ARG A 1 96 ? 46.783 39.480 -12.825 1.00 60.06 96 ARG A CA 1
ATOM 654 C C . ARG A 1 96 ? 48.247 39.166 -13.130 1.00 60.06 96 ARG A C 1
ATOM 656 O O . ARG A 1 96 ? 48.865 39.916 -13.873 1.00 60.06 96 ARG A O 1
ATOM 663 N N . THR A 1 97 ? 48.793 38.068 -12.608 1.00 57.31 97 THR A N 1
ATOM 664 C CA . THR A 1 97 ? 50.195 37.680 -12.858 1.00 57.31 97 THR A CA 1
ATOM 665 C C . THR A 1 97 ? 50.435 37.132 -14.263 1.00 57.31 97 THR A C 1
ATOM 667 O O . THR A 1 97 ? 51.570 37.126 -14.717 1.00 57.31 97 THR A O 1
ATOM 670 N N . ARG A 1 98 ? 49.387 36.701 -14.977 1.00 57.25 98 ARG A N 1
ATOM 671 C CA . ARG A 1 98 ? 49.482 36.236 -16.372 1.00 57.25 98 ARG A CA 1
ATOM 672 C C . ARG A 1 98 ? 49.468 37.382 -17.403 1.00 57.25 98 ARG A C 1
ATOM 674 O O . ARG A 1 98 ? 49.538 37.117 -18.598 1.00 57.25 98 ARG A O 1
ATOM 681 N N . LYS A 1 99 ? 49.337 38.642 -16.965 1.00 54.47 99 LYS A N 1
ATOM 682 C CA . LYS A 1 99 ? 49.287 39.834 -17.834 1.00 54.47 99 LYS A CA 1
ATOM 683 C C . LYS A 1 99 ? 50.351 40.882 -17.464 1.00 54.47 99 LYS A C 1
ATOM 685 O O . LYS A 1 99 ? 50.082 42.082 -17.484 1.00 54.47 99 LYS A O 1
ATOM 690 N N . SER A 1 100 ? 51.546 40.428 -17.104 1.00 45.59 100 SER A N 1
ATOM 691 C CA . SER A 1 100 ? 52.799 41.200 -17.094 1.00 45.59 100 SER A CA 1
ATOM 692 C C . SER A 1 100 ? 53.859 40.383 -17.815 1.00 45.59 100 SER A C 1
ATOM 694 O O . SER A 1 100 ? 54.721 41.015 -18.453 1.00 45.59 100 SER A O 1
#

Nearest PDB structures (foldseek):
  8xvg-assembly1_H  TM=4.285E-01  e=7.930E+00  Homo sapiens

Organism: Pseudarthrobacter phenanthrenivorans (strain DSM 18606 / JCM 16027 / LMG 23796 / Sphe3) (NCBI:txid930171)

Solvent-accessible surface area (backbone atoms only — not comparable to full-atom values): 6730 Å² total; per-residue (Å²): 90,76,51,70,46,75,48,75,47,96,89,71,50,71,51,65,25,60,40,78,84,55,91,95,55,81,84,58,93,35,51,32,51,68,54,84,82,79,81,82,77,93,66,98,71,92,68,88,81,83,72,82,75,92,68,84,92,69,92,66,86,76,80,77,73,89,57,70,70,64,60,61,50,52,53,53,51,52,53,50,53,53,51,51,52,52,50,53,51,49,51,57,51,56,58,54,67,73,72,118